Protein AF-A0A658QYC8-F1 (afdb_monomer_lite)

Foldseek 3Di:
DDALVNLVVVLVVLVVVLVVLVVVLVVLVVVLVVVPDDPVRSVVSVVVSVVSVVVSVVSVVVSVVSVVVSVVNVVVVVVVVVD

pLDDT: mean 92.41, std 7.91, range [57.81, 98.31]

Radius of gyration: 19.1 Å; chains: 1; bounding box: 45×19×55 Å

Structure (mmCIF, N/CA/C/O backbone):
data_AF-A0A658QYC8-F1
#
_entry.id   AF-A0A658QYC8-F1
#
loop_
_atom_site.group_PDB
_atom_site.id
_atom_site.type_symbol
_atom_site.label_atom_id
_atom_site.label_alt_id
_atom_site.label_comp_id
_atom_site.label_asym_id
_atom_site.label_entity_id
_atom_site.label_seq_id
_atom_site.pdbx_PDB_ins_code
_atom_site.Cartn_x
_atom_site.Cartn_y
_atom_site.Cartn_z
_atom_site.occupancy
_atom_site.B_iso_or_equiv
_atom_site.auth_seq_id
_atom_site.auth_comp_id
_atom_site.auth_asym_id
_atom_site.auth_atom_id
_atom_site.pdbx_PDB_model_num
ATOM 1 N N . MET A 1 1 ? -14.313 -13.107 18.916 1.00 62.25 1 MET A N 1
ATOM 2 C CA . MET A 1 1 ? -14.640 -11.671 18.996 1.00 62.25 1 MET A CA 1
ATOM 3 C C . MET A 1 1 ? -13.310 -10.950 18.913 1.00 62.25 1 MET A C 1
ATOM 5 O O . MET A 1 1 ? -12.437 -11.322 19.685 1.00 62.25 1 MET A O 1
ATOM 9 N N . VAL A 1 2 ? -13.093 -10.085 17.920 1.00 76.12 2 VAL A N 1
ATOM 10 C CA . VAL A 1 2 ? -11.805 -9.381 17.800 1.00 76.12 2 VAL A CA 1
ATOM 11 C C . VAL A 1 2 ? -11.793 -8.236 18.804 1.00 76.12 2 VAL A C 1
ATOM 13 O O . VAL A 1 2 ? -12.795 -7.535 18.945 1.00 76.12 2 VAL A O 1
ATOM 16 N N . SER A 1 3 ? -10.700 -8.085 19.539 1.00 90.12 3 SER A N 1
ATOM 17 C CA . SER A 1 3 ? -10.551 -7.018 20.525 1.00 90.12 3 SER A CA 1
ATOM 18 C C . SER A 1 3 ? -10.086 -5.712 19.875 1.00 90.12 3 SER A C 1
ATOM 20 O O . SER A 1 3 ? -9.369 -5.714 18.874 1.00 90.12 3 SER A O 1
ATOM 22 N N . LEU A 1 4 ? -10.433 -4.576 20.491 1.00 90.06 4 LEU A N 1
ATOM 23 C CA . LEU A 1 4 ? -9.953 -3.255 20.067 1.00 90.06 4 LEU A CA 1
ATOM 24 C C . LEU A 1 4 ? -8.418 -3.205 19.980 1.00 90.06 4 LEU A C 1
ATOM 26 O O . LEU A 1 4 ? -7.865 -2.596 19.071 1.00 90.06 4 LEU A O 1
ATOM 30 N N . GLN A 1 5 ? -7.727 -3.871 20.906 1.00 92.81 5 GLN A N 1
ATOM 31 C CA . GLN A 1 5 ? -6.267 -3.893 20.942 1.00 92.81 5 GLN A CA 1
ATOM 32 C C . GLN A 1 5 ? -5.659 -4.671 19.767 1.00 92.81 5 GLN A C 1
ATOM 34 O O . GLN A 1 5 ? -4.644 -4.247 19.218 1.00 92.81 5 GLN A O 1
ATOM 39 N N . GLU A 1 6 ? -6.286 -5.771 19.343 1.00 93.69 6 GLU A N 1
ATOM 40 C CA . GLU A 1 6 ? -5.861 -6.515 18.152 1.00 93.69 6 GLU A CA 1
ATOM 41 C C . GLU A 1 6 ? -6.059 -5.698 16.871 1.00 93.69 6 GLU A C 1
ATOM 43 O O . GLU A 1 6 ? -5.178 -5.701 16.013 1.00 93.69 6 GLU A O 1
ATOM 48 N N . GLU A 1 7 ? -7.169 -4.966 16.739 1.00 93.38 7 GLU A N 1
ATOM 49 C CA . GLU A 1 7 ? -7.406 -4.118 15.562 1.00 93.38 7 GLU A CA 1
ATOM 50 C C . GLU A 1 7 ? -6.466 -2.907 15.505 1.00 93.38 7 GLU A C 1
ATOM 52 O O . GLU A 1 7 ? -5.972 -2.561 14.433 1.00 93.38 7 GLU A O 1
ATOM 57 N N . LEU A 1 8 ? -6.116 -2.309 16.648 1.00 94.00 8 LEU A N 1
ATOM 58 C CA . LEU A 1 8 ? -5.085 -1.266 16.698 1.00 94.00 8 LEU A CA 1
ATOM 59 C C . LEU A 1 8 ? -3.707 -1.800 16.275 1.00 94.00 8 LEU A C 1
ATOM 61 O O . LEU A 1 8 ? -3.007 -1.146 15.505 1.00 94.00 8 LEU A O 1
ATOM 65 N N . ALA A 1 9 ? -3.336 -3.010 16.701 1.00 95.56 9 ALA A N 1
ATOM 66 C CA . ALA A 1 9 ? -2.089 -3.639 16.264 1.00 95.56 9 ALA A CA 1
ATOM 67 C C . ALA A 1 9 ? -2.086 -3.939 14.751 1.00 95.56 9 ALA A C 1
ATOM 69 O O . ALA A 1 9 ? -1.068 -3.760 14.076 1.00 95.56 9 ALA A O 1
ATOM 70 N N . ARG A 1 10 ? -3.231 -4.360 14.192 1.00 94.00 10 ARG A N 1
ATOM 71 C CA . ARG A 1 10 ? -3.405 -4.533 12.739 1.00 94.00 10 ARG A CA 1
ATOM 72 C C . ARG A 1 10 ? -3.278 -3.207 11.995 1.00 94.00 10 ARG A C 1
ATOM 74 O O . ARG A 1 10 ? -2.646 -3.178 10.941 1.00 94.00 10 ARG A O 1
ATOM 81 N N . LEU A 1 11 ? -3.818 -2.122 12.550 1.00 95.38 11 LEU A N 1
ATOM 82 C CA . LEU A 1 11 ? -3.703 -0.783 11.975 1.00 95.38 11 LEU A CA 1
ATOM 83 C C . LEU A 1 11 ? -2.239 -0.330 11.901 1.00 95.38 11 LEU A C 1
ATOM 85 O O . LEU A 1 11 ? -1.776 0.059 10.830 1.00 95.38 11 LEU A O 1
ATOM 89 N N . GLU A 1 12 ? -1.481 -0.478 12.990 1.00 96.56 12 GLU A N 1
ATOM 90 C CA . GLU A 1 12 ? -0.042 -0.171 13.007 1.00 96.56 12 GLU A CA 1
ATOM 91 C C . GLU A 1 12 ? 0.750 -1.020 12.000 1.00 96.56 12 GLU A C 1
ATOM 93 O O . GLU A 1 12 ? 1.708 -0.554 11.377 1.00 96.56 12 GLU A O 1
ATOM 98 N N . GLN A 1 13 ? 0.380 -2.291 11.826 1.00 95.50 13 GLN A N 1
ATOM 99 C CA . GLN A 1 13 ? 1.009 -3.149 10.826 1.00 95.50 13 GLN A CA 1
ATOM 100 C C . GLN A 1 13 ? 0.678 -2.701 9.395 1.00 95.50 13 GLN A C 1
ATOM 102 O O . GLN A 1 13 ? 1.583 -2.650 8.558 1.00 95.50 13 GLN A O 1
ATOM 107 N N . ALA A 1 14 ? -0.580 -2.350 9.118 1.00 95.56 14 ALA A N 1
ATOM 108 C CA . ALA A 1 14 ? -0.998 -1.829 7.820 1.00 95.56 14 ALA A CA 1
ATOM 109 C C . ALA A 1 14 ? -0.250 -0.531 7.472 1.00 95.56 14 ALA A C 1
ATOM 111 O O . ALA A 1 14 ? 0.276 -0.412 6.365 1.00 95.56 14 ALA A O 1
ATOM 112 N N . ASP A 1 15 ? -0.110 0.386 8.435 1.00 97.75 15 ASP A N 1
ATOM 113 C CA . ASP A 1 15 ? 0.652 1.631 8.273 1.00 97.75 15 ASP A CA 1
ATOM 114 C C . ASP A 1 15 ? 2.116 1.369 7.891 1.00 97.75 15 ASP A C 1
ATOM 116 O O . ASP A 1 15 ? 2.647 1.989 6.965 1.00 97.75 15 ASP A O 1
ATOM 120 N N . ARG A 1 16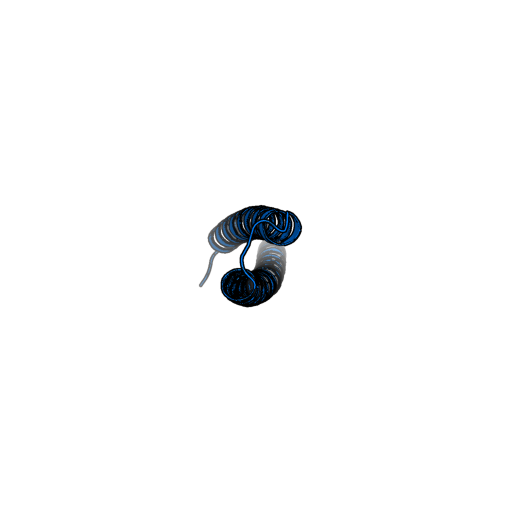 ? 2.770 0.399 8.544 1.00 97.19 16 ARG A N 1
ATOM 121 C CA . ARG A 1 16 ? 4.150 0.011 8.205 1.00 97.19 16 ARG A CA 1
ATOM 122 C C . ARG A 1 16 ? 4.266 -0.561 6.794 1.00 97.19 16 ARG A C 1
ATOM 124 O O . ARG A 1 16 ? 5.175 -0.170 6.064 1.00 97.19 16 ARG A O 1
ATOM 131 N N . HIS A 1 17 ? 3.356 -1.451 6.397 1.00 94.62 17 HIS A N 1
ATOM 132 C CA . HIS A 1 17 ? 3.368 -2.025 5.048 1.00 94.62 17 HIS A CA 1
ATOM 133 C C . HIS A 1 17 ? 3.144 -0.958 3.967 1.00 94.62 17 HIS A C 1
ATOM 135 O O . HIS A 1 17 ? 3.799 -0.997 2.928 1.00 94.62 17 HIS A O 1
ATOM 141 N N . ILE A 1 18 ? 2.265 0.018 4.216 1.00 98.06 18 ILE A N 1
ATOM 142 C CA . ILE A 1 18 ? 2.025 1.149 3.308 1.00 98.06 18 ILE A CA 1
ATOM 143 C C . ILE A 1 18 ? 3.285 2.003 3.162 1.00 98.06 18 ILE A C 1
ATOM 145 O O . ILE A 1 18 ? 3.684 2.312 2.036 1.00 98.06 18 ILE A O 1
ATOM 149 N N . ALA A 1 19 ? 3.939 2.355 4.272 1.00 97.69 19 ALA A N 1
ATOM 150 C CA . ALA A 1 19 ? 5.168 3.144 4.243 1.00 97.69 19 ALA A CA 1
ATOM 151 C C . ALA A 1 19 ? 6.281 2.424 3.463 1.00 97.69 19 ALA A C 1
ATOM 153 O O . ALA A 1 19 ? 6.917 3.016 2.590 1.00 97.69 19 ALA A O 1
ATOM 154 N N . GLU A 1 20 ? 6.474 1.128 3.718 1.00 96.88 20 GLU A N 1
ATOM 155 C CA . GLU A 1 20 ? 7.466 0.317 3.012 1.00 96.88 20 GLU A CA 1
ATOM 156 C C . GLU A 1 20 ? 7.158 0.196 1.512 1.00 96.88 20 GLU A C 1
ATOM 158 O O . GLU A 1 20 ? 8.044 0.407 0.679 1.00 96.88 20 GLU A O 1
ATOM 163 N N . AL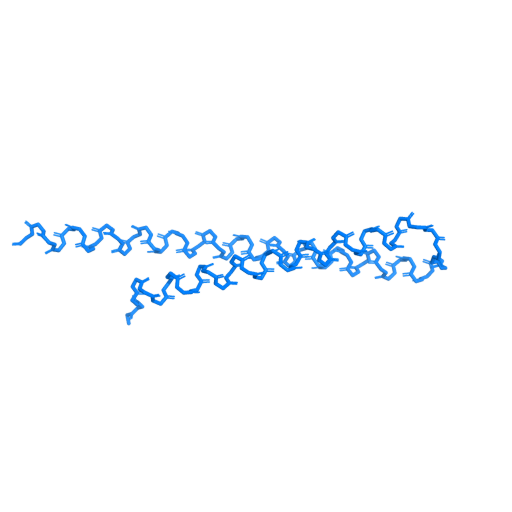A A 1 21 ? 5.906 -0.104 1.152 1.00 96.50 21 ALA A N 1
ATOM 164 C CA . ALA A 1 21 ? 5.477 -0.192 -0.241 1.00 96.50 21 ALA A CA 1
ATOM 165 C C . ALA A 1 21 ? 5.690 1.137 -0.980 1.00 96.50 21 ALA A C 1
ATOM 167 O O . ALA A 1 21 ? 6.193 1.135 -2.102 1.00 96.50 21 ALA A O 1
ATOM 168 N N . THR A 1 22 ? 5.393 2.265 -0.331 1.00 98.12 22 THR A N 1
ATOM 169 C CA . THR A 1 22 ? 5.585 3.610 -0.895 1.00 98.12 22 THR A CA 1
ATOM 170 C C . THR A 1 22 ? 7.056 3.884 -1.211 1.00 98.12 22 THR A C 1
ATOM 172 O O . THR A 1 22 ? 7.383 4.305 -2.319 1.00 98.12 22 THR A O 1
ATOM 175 N N . VAL A 1 23 ? 7.966 3.585 -0.276 1.00 97.75 23 VAL A N 1
ATOM 176 C CA . VAL 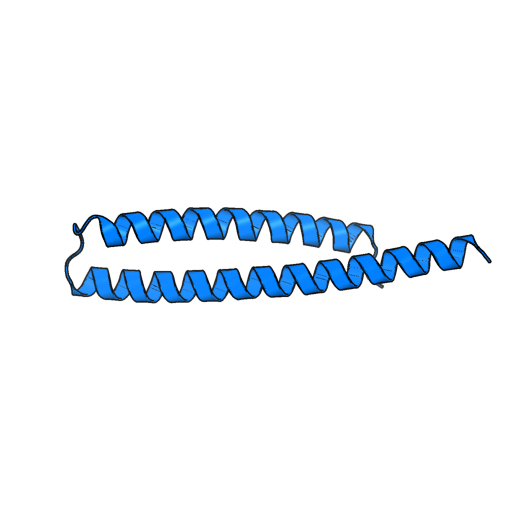A 1 23 ? 9.415 3.758 -0.492 1.00 97.75 23 VAL A CA 1
ATOM 177 C C . VAL A 1 23 ? 9.920 2.854 -1.618 1.00 97.75 23 VAL A C 1
ATOM 179 O O . VAL A 1 23 ? 10.697 3.290 -2.472 1.00 97.75 23 VAL A O 1
ATOM 182 N N . ARG A 1 24 ? 9.467 1.595 -1.657 1.00 96.56 24 ARG A N 1
ATOM 183 C CA . ARG A 1 24 ? 9.844 0.650 -2.717 1.00 96.56 24 ARG A CA 1
ATOM 184 C C . ARG A 1 24 ? 9.356 1.106 -4.093 1.00 96.56 24 ARG A C 1
ATOM 186 O O . ARG A 1 24 ? 10.129 1.017 -5.041 1.00 96.56 24 ARG A O 1
ATOM 193 N N . ILE A 1 25 ? 8.124 1.610 -4.197 1.00 98.00 25 ILE A N 1
ATOM 194 C CA . ILE A 1 25 ? 7.562 2.170 -5.439 1.00 98.00 25 ILE A CA 1
ATOM 195 C C . ILE A 1 25 ? 8.409 3.347 -5.920 1.00 98.00 25 ILE A C 1
ATOM 197 O O . ILE A 1 25 ? 8.897 3.302 -7.044 1.00 98.00 25 ILE A O 1
ATOM 201 N N . ALA A 1 26 ? 8.680 4.329 -5.055 1.00 97.38 26 ALA A N 1
ATOM 202 C CA . ALA A 1 26 ? 9.497 5.490 -5.413 1.00 97.38 26 ALA A CA 1
ATOM 203 C C . ALA A 1 26 ? 10.909 5.088 -5.885 1.00 97.38 26 ALA A C 1
ATOM 205 O O . ALA A 1 26 ? 11.445 5.642 -6.843 1.00 97.38 26 ALA A O 1
ATOM 206 N N . THR A 1 27 ? 11.501 4.076 -5.243 1.00 95.38 27 THR A N 1
ATOM 207 C CA . THR A 1 27 ? 12.798 3.517 -5.659 1.00 95.38 27 THR A CA 1
ATOM 208 C C . THR A 1 27 ? 12.716 2.890 -7.055 1.00 95.38 27 THR A C 1
ATOM 210 O O . THR A 1 27 ? 13.615 3.082 -7.871 1.00 95.38 27 THR A O 1
ATOM 213 N N . HIS A 1 28 ? 11.640 2.156 -7.351 1.00 94.38 28 HIS A N 1
ATOM 214 C CA . HIS A 1 28 ? 11.430 1.533 -8.659 1.00 94.38 28 HIS A CA 1
ATOM 215 C C . HIS A 1 28 ? 11.175 2.565 -9.763 1.00 94.38 28 HIS A C 1
ATOM 217 O O . HIS A 1 28 ? 11.735 2.450 -10.850 1.00 94.38 28 HIS A O 1
ATOM 223 N N . GLU A 1 29 ? 10.388 3.602 -9.476 1.00 96.56 29 GLU A N 1
ATOM 224 C CA . GLU A 1 29 ? 10.154 4.724 -10.390 1.00 96.56 29 GLU A CA 1
ATOM 225 C C . GLU A 1 29 ? 11.464 5.433 -10.747 1.00 96.56 29 GLU A C 1
ATOM 227 O O . GLU A 1 29 ? 11.716 5.705 -11.922 1.00 96.56 29 GLU A O 1
ATOM 232 N N . ALA A 1 30 ? 12.336 5.663 -9.760 1.00 94.75 30 ALA A N 1
ATOM 233 C CA . ALA A 1 30 ? 13.650 6.257 -9.991 1.00 94.75 30 ALA A CA 1
ATOM 234 C C . ALA A 1 30 ? 14.548 5.376 -10.879 1.00 94.75 30 ALA A C 1
ATOM 236 O O . ALA A 1 30 ? 15.21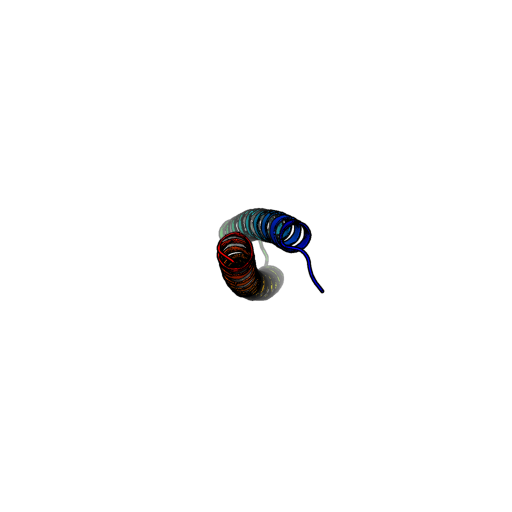6 5.896 -11.772 1.00 94.75 30 ALA A O 1
ATOM 237 N N . LEU A 1 31 ? 14.536 4.053 -10.674 1.00 91.44 31 LEU A N 1
ATOM 238 C CA . LEU A 1 31 ? 15.293 3.101 -11.498 1.00 91.44 31 LEU A CA 1
ATOM 239 C C . LEU A 1 31 ? 14.800 3.068 -12.951 1.00 91.44 31 LEU A C 1
ATOM 241 O O . LEU A 1 31 ? 15.604 3.068 -13.876 1.00 91.44 31 LEU A O 1
ATOM 245 N N . ILE A 1 32 ? 13.484 3.077 -13.169 1.00 93.62 32 ILE A N 1
ATOM 246 C CA . ILE A 1 32 ? 12.906 3.127 -14.522 1.00 93.62 32 ILE A CA 1
ATOM 247 C C . ILE A 1 32 ? 13.222 4.471 -15.193 1.00 93.62 32 ILE A C 1
ATOM 249 O O . ILE A 1 32 ? 13.512 4.521 -16.392 1.00 93.62 32 ILE A O 1
ATOM 253 N N . GLY A 1 33 ? 13.179 5.560 -14.421 1.00 92.31 33 GLY A N 1
ATOM 254 C CA . GLY A 1 33 ? 13.437 6.919 -14.887 1.00 92.31 33 GLY A CA 1
ATOM 255 C C . GLY A 1 33 ? 14.904 7.231 -15.197 1.00 92.31 33 GLY A C 1
ATOM 256 O O . GLY A 1 33 ? 15.150 8.187 -15.931 1.00 92.31 33 GLY A O 1
ATOM 257 N N . SER A 1 34 ? 15.871 6.448 -14.697 1.00 92.38 34 SER A N 1
ATOM 258 C CA . SER A 1 34 ? 17.299 6.683 -14.970 1.00 92.38 34 SER A CA 1
ATOM 259 C C . SER A 1 34 ? 17.679 6.420 -16.431 1.00 92.38 34 SER A C 1
ATOM 261 O O . SER A 1 34 ? 18.646 6.991 -16.926 1.00 92.38 34 SER A O 1
ATOM 263 N N . GLY A 1 35 ? 16.888 5.607 -17.144 1.00 81.50 35 GLY A N 1
ATOM 264 C CA . GLY A 1 35 ? 17.109 5.290 -18.557 1.00 81.50 35 GLY A CA 1
ATOM 265 C C . GLY A 1 35 ? 18.198 4.243 -18.811 1.00 81.50 35 GLY A C 1
ATOM 266 O O . GLY A 1 35 ? 18.508 3.977 -19.967 1.00 81.50 35 GLY A O 1
ATOM 267 N N . ASP A 1 36 ? 18.735 3.616 -17.760 1.00 88.44 36 ASP A N 1
ATOM 268 C CA . ASP A 1 36 ? 19.817 2.622 -17.853 1.00 88.44 36 ASP A CA 1
ATOM 269 C C . ASP A 1 36 ? 19.327 1.205 -18.211 1.00 88.44 36 ASP A C 1
ATOM 271 O O . ASP A 1 36 ? 20.120 0.266 -18.295 1.00 88.44 36 ASP A O 1
ATOM 275 N N . LEU A 1 37 ? 18.017 1.031 -18.412 1.00 89.50 37 LEU A N 1
ATOM 276 C CA . LEU A 1 37 ? 17.399 -0.264 -18.684 1.00 89.50 37 LEU A CA 1
ATOM 277 C C . LEU A 1 37 ? 17.204 -0.492 -20.192 1.00 89.50 37 LEU A C 1
ATOM 279 O O . LEU A 1 37 ? 16.576 0.337 -20.856 1.00 89.50 37 LEU A O 1
ATOM 283 N N . PRO A 1 38 ? 17.637 -1.646 -20.733 1.00 93.44 38 PRO A N 1
ATOM 284 C CA . PRO A 1 38 ? 17.201 -2.120 -22.043 1.00 93.44 38 PRO A CA 1
ATOM 285 C C . PRO A 1 38 ? 15.669 -2.186 -22.139 1.00 93.44 38 PRO A C 1
ATOM 287 O O . PRO A 1 38 ? 15.002 -2.533 -21.165 1.00 93.44 38 PRO A O 1
ATOM 290 N N . ASP A 1 39 ? 15.099 -1.952 -23.325 1.00 90.75 39 ASP A N 1
ATOM 291 C CA . ASP A 1 39 ? 13.640 -1.838 -23.525 1.00 90.75 39 ASP A CA 1
ATOM 292 C C . ASP A 1 39 ? 12.821 -3.004 -22.938 1.00 90.75 39 ASP A C 1
ATOM 294 O O . ASP A 1 39 ? 11.766 -2.799 -22.337 1.00 90.75 39 ASP A O 1
ATOM 298 N N . ALA A 1 40 ? 13.307 -4.241 -23.077 1.00 89.38 40 ALA A N 1
ATOM 299 C CA . ALA A 1 40 ? 12.628 -5.422 -22.541 1.00 89.38 40 ALA A CA 1
ATOM 300 C C . ALA A 1 40 ? 12.646 -5.477 -21.001 1.00 89.38 40 ALA A C 1
ATOM 302 O O . ALA A 1 40 ? 11.686 -5.944 -20.386 1.00 89.38 40 ALA A O 1
ATOM 303 N N . GLU A 1 41 ? 13.723 -5.006 -20.373 1.00 92.75 41 GLU A N 1
ATOM 304 C CA . GLU A 1 41 ? 13.848 -4.923 -18.914 1.00 92.75 41 GLU A CA 1
ATOM 305 C C . GLU A 1 41 ? 13.045 -3.747 -18.368 1.00 92.75 41 GLU A C 1
ATOM 307 O O . GLU A 1 41 ? 12.350 -3.899 -17.365 1.00 92.75 41 GLU A O 1
ATOM 312 N N . LYS A 1 42 ? 13.042 -2.622 -19.088 1.00 93.44 42 LYS A N 1
ATOM 313 C CA . LYS A 1 42 ? 12.200 -1.467 -18.789 1.00 93.44 42 LYS A CA 1
ATOM 314 C C . LYS A 1 42 ? 10.720 -1.846 -18.770 1.00 93.44 42 LYS A C 1
ATOM 316 O O . LYS A 1 42 ? 10.039 -1.556 -17.794 1.00 93.44 42 LYS A O 1
ATOM 321 N N . ARG A 1 43 ? 10.241 -2.576 -19.784 1.00 94.06 43 ARG A N 1
ATOM 322 C CA . ARG A 1 43 ? 8.848 -3.053 -19.840 1.00 94.06 43 ARG A CA 1
ATOM 323 C C . ARG A 1 43 ? 8.488 -3.929 -18.638 1.00 94.06 43 ARG A C 1
ATOM 325 O O . ARG A 1 43 ? 7.447 -3.741 -18.024 1.00 94.06 43 ARG A O 1
ATOM 332 N N . ARG A 1 44 ? 9.366 -4.870 -18.273 1.00 94.06 44 ARG A N 1
ATOM 333 C CA . ARG A 1 44 ? 9.160 -5.731 -17.095 1.00 94.06 44 ARG A CA 1
ATOM 334 C C . ARG A 1 44 ? 9.150 -4.934 -15.792 1.00 94.06 44 ARG A C 1
ATOM 336 O O . ARG A 1 44 ? 8.371 -5.253 -14.899 1.00 94.06 44 ARG A O 1
ATOM 343 N N . ALA A 1 45 ? 10.010 -3.926 -15.677 1.00 94.62 45 ALA A N 1
ATOM 344 C CA . ALA A 1 45 ? 10.046 -3.040 -14.522 1.00 94.62 45 ALA A CA 1
ATOM 345 C C . ALA A 1 45 ? 8.766 -2.192 -14.422 1.00 94.62 45 ALA A C 1
ATOM 347 O O . ALA A 1 45 ? 8.223 -2.048 -13.331 1.00 94.62 45 ALA A O 1
ATOM 348 N N . GLU A 1 46 ? 8.239 -1.697 -15.546 1.00 95.81 46 GLU A N 1
ATOM 349 C CA . GLU A 1 46 ? 6.949 -0.994 -15.616 1.00 95.81 46 GLU A CA 1
ATOM 350 C C . GLU A 1 46 ? 5.776 -1.902 -15.201 1.00 95.81 46 GLU A C 1
ATOM 352 O O . GLU A 1 46 ? 4.932 -1.487 -14.405 1.00 95.81 46 GLU A O 1
ATOM 357 N N . ASP A 1 47 ? 5.746 -3.158 -15.663 1.00 96.75 47 ASP A N 1
ATOM 358 C CA . ASP A 1 47 ? 4.720 -4.134 -15.264 1.00 96.75 47 ASP A CA 1
ATOM 359 C C . ASP A 1 47 ? 4.786 -4.441 -13.754 1.00 96.75 47 ASP A C 1
ATOM 361 O O . ASP A 1 47 ? 3.759 -4.498 -13.069 1.00 96.75 47 ASP A O 1
ATOM 365 N N . LEU A 1 48 ? 5.998 -4.605 -13.210 1.00 96.50 48 LEU A N 1
ATOM 366 C CA . LEU A 1 48 ? 6.205 -4.803 -11.775 1.00 96.50 48 LEU A CA 1
ATOM 367 C C . LEU A 1 48 ? 5.777 -3.568 -10.971 1.00 96.50 48 LEU A C 1
ATOM 369 O O . LEU A 1 48 ? 5.092 -3.711 -9.958 1.00 96.50 48 LEU A O 1
ATOM 373 N N . LEU A 1 49 ? 6.126 -2.366 -11.433 1.00 97.56 49 LEU A N 1
ATOM 374 C CA . LEU A 1 49 ? 5.708 -1.109 -10.816 1.00 97.56 49 LEU A CA 1
ATOM 375 C C . LEU A 1 49 ? 4.177 -1.007 -10.758 1.00 97.56 49 LEU A C 1
ATOM 377 O O . LEU A 1 49 ? 3.628 -0.693 -9.701 1.00 97.56 49 LEU A O 1
ATOM 381 N N . ALA A 1 50 ? 3.481 -1.348 -11.845 1.00 97.88 50 ALA A N 1
ATOM 382 C CA . ALA A 1 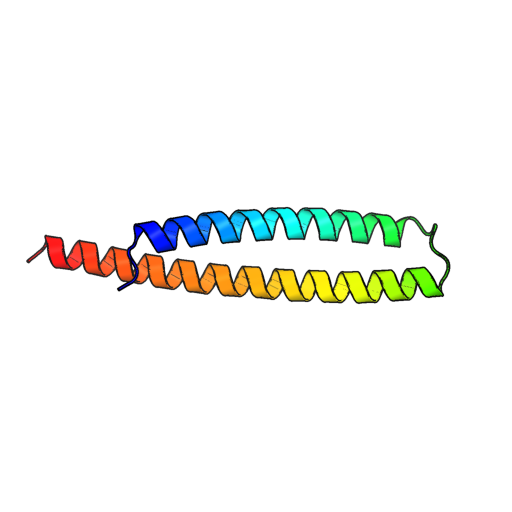50 ? 2.021 -1.362 -11.875 1.00 97.88 50 ALA A CA 1
ATOM 383 C C . ALA A 1 50 ? 1.431 -2.350 -10.848 1.00 97.88 50 ALA A C 1
ATOM 385 O O . ALA A 1 50 ? 0.493 -2.014 -10.121 1.00 97.88 50 ALA A O 1
ATOM 386 N N . ALA A 1 51 ? 2.007 -3.551 -10.723 1.00 97.62 51 ALA A N 1
ATOM 387 C CA . ALA A 1 51 ? 1.587 -4.529 -9.717 1.00 97.62 51 ALA A CA 1
ATOM 388 C C . ALA A 1 51 ? 1.839 -4.041 -8.277 1.00 97.62 51 ALA A C 1
ATOM 390 O O . ALA A 1 51 ? 1.001 -4.240 -7.391 1.00 97.62 51 ALA A O 1
ATOM 391 N N . MET A 1 52 ? 2.965 -3.365 -8.034 1.00 97.62 52 MET A N 1
ATOM 392 C CA . MET A 1 52 ? 3.278 -2.761 -6.737 1.00 97.62 52 MET A CA 1
ATOM 393 C C . MET A 1 52 ? 2.281 -1.653 -6.382 1.00 97.62 52 MET A C 1
ATOM 395 O O . MET A 1 52 ? 1.766 -1.639 -5.265 1.00 97.62 52 MET A O 1
ATOM 399 N N . GLN A 1 53 ? 1.953 -0.771 -7.329 1.00 98.31 53 GLN A N 1
ATOM 400 C CA . GLN A 1 53 ? 0.956 0.289 -7.144 1.00 98.31 53 GLN A CA 1
ATOM 401 C C . GLN A 1 53 ? -0.442 -0.285 -6.862 1.00 98.31 53 GLN A C 1
ATOM 403 O O . GLN A 1 53 ? -1.124 0.176 -5.945 1.00 98.31 53 GLN A O 1
ATOM 408 N N . ALA A 1 54 ? -0.849 -1.340 -7.576 1.00 97.81 54 ALA A N 1
ATOM 409 C CA . ALA A 1 54 ? -2.104 -2.041 -7.303 1.00 97.81 54 ALA A CA 1
ATOM 410 C C . ALA A 1 54 ? -2.123 -2.671 -5.897 1.00 97.81 54 ALA A C 1
ATOM 412 O O . ALA A 1 54 ? -3.127 -2.594 -5.189 1.00 97.81 54 ALA A O 1
ATOM 413 N N . THR A 1 55 ? -0.999 -3.243 -5.462 1.00 95.88 55 THR A N 1
ATOM 414 C CA . THR A 1 55 ? -0.854 -3.810 -4.112 1.00 95.88 55 THR A CA 1
ATOM 415 C C . THR A 1 55 ? -0.930 -2.723 -3.035 1.00 95.88 55 THR A C 1
ATOM 417 O O . THR A 1 55 ? -1.607 -2.901 -2.024 1.00 95.88 55 THR A O 1
ATOM 420 N N . LEU A 1 56 ? -0.300 -1.563 -3.256 1.00 97.81 56 LEU A N 1
ATOM 421 C CA . LEU A 1 56 ? -0.410 -0.416 -2.350 1.00 97.81 56 LEU A CA 1
ATOM 422 C C . LEU A 1 56 ? -1.868 0.048 -2.216 1.00 97.81 56 LEU A C 1
ATOM 424 O O . LEU A 1 56 ? -2.332 0.281 -1.100 1.00 97.81 56 LEU A O 1
ATOM 428 N N . ALA A 1 57 ? -2.610 0.122 -3.323 1.00 97.75 57 ALA A N 1
ATOM 429 C CA . ALA A 1 57 ? -4.032 0.457 -3.285 1.00 97.75 57 ALA A CA 1
ATOM 430 C C . ALA A 1 57 ? -4.836 -0.540 -2.429 1.00 97.75 57 ALA A C 1
ATOM 432 O O . ALA A 1 57 ? -5.686 -0.130 -1.640 1.00 97.75 57 ALA A O 1
ATOM 433 N N . GLN A 1 58 ? -4.530 -1.839 -2.510 1.00 95.50 58 GLN A N 1
ATOM 434 C CA . GLN A 1 58 ? -5.158 -2.850 -1.652 1.00 95.50 58 GLN A CA 1
ATOM 435 C C . GLN A 1 58 ? -4.822 -2.657 -0.169 1.00 95.50 58 GLN A C 1
ATOM 437 O O . GLN A 1 58 ? -5.703 -2.811 0.676 1.00 95.50 58 GLN A O 1
ATOM 442 N N . PHE A 1 59 ? -3.582 -2.291 0.169 1.00 95.12 59 PHE A N 1
ATOM 443 C CA . PHE A 1 59 ? -3.217 -1.991 1.556 1.00 95.12 59 PHE A CA 1
ATOM 444 C C . PHE A 1 59 ? -3.940 -0.759 2.100 1.00 95.12 59 PHE A C 1
ATOM 446 O O . PHE A 1 59 ? -4.394 -0.791 3.243 1.00 95.12 59 PHE A O 1
ATOM 453 N N . LEU A 1 60 ? -4.099 0.291 1.291 1.00 98.12 60 LEU A N 1
ATOM 454 C CA . LEU A 1 60 ? -4.864 1.481 1.673 1.00 98.12 60 LEU A CA 1
ATOM 455 C C . LEU A 1 60 ? -6.332 1.134 1.957 1.00 98.12 60 LEU A C 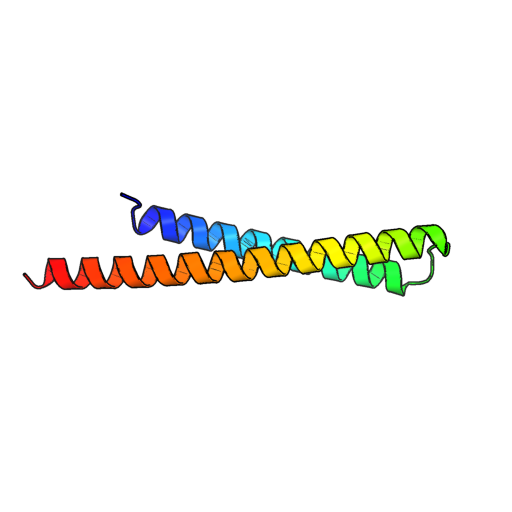1
ATOM 457 O O . LEU A 1 60 ? -6.844 1.489 3.016 1.00 98.12 60 LEU A O 1
ATOM 461 N N . LEU A 1 61 ? -6.971 0.354 1.081 1.00 97.38 61 LEU A N 1
ATOM 462 C CA . LEU A 1 61 ? -8.344 -0.121 1.294 1.00 97.38 61 LEU A CA 1
ATOM 463 C C . LEU A 1 61 ? -8.465 -1.002 2.545 1.00 97.38 61 LEU A C 1
ATOM 465 O O . LEU A 1 61 ? -9.408 -0.872 3.323 1.00 97.38 61 LEU A O 1
ATOM 469 N N . HIS A 1 62 ? -7.500 -1.896 2.772 1.00 95.25 62 HIS A N 1
ATOM 470 C CA . HIS A 1 62 ? -7.496 -2.740 3.963 1.00 95.25 62 HIS A CA 1
ATOM 471 C C . HIS A 1 62 ? -7.358 -1.913 5.248 1.00 95.25 62 HIS A C 1
ATOM 473 O O . HIS A 1 62 ? -8.058 -2.169 6.228 1.00 95.25 62 HIS A O 1
ATOM 479 N N . ARG A 1 63 ? -6.501 -0.888 5.232 1.00 97.31 63 ARG A N 1
ATOM 480 C CA . ARG A 1 63 ? -6.341 0.056 6.339 1.00 97.31 63 ARG A CA 1
ATOM 481 C C . ARG A 1 63 ? -7.646 0.788 6.650 1.00 97.31 63 ARG A C 1
ATOM 483 O O . ARG A 1 63 ? -8.000 0.906 7.818 1.00 97.31 63 ARG A O 1
ATOM 490 N N . GLU A 1 64 ? -8.356 1.271 5.633 1.00 97.88 64 GLU A N 1
ATOM 491 C CA . GLU A 1 64 ? -9.655 1.937 5.809 1.00 97.88 64 GLU A CA 1
ATOM 492 C C . GLU A 1 64 ? -10.675 1.021 6.496 1.00 97.88 64 GLU A C 1
ATOM 494 O O . GLU A 1 64 ? -11.324 1.442 7.454 1.00 97.88 64 GLU A O 1
ATOM 499 N N . ALA A 1 65 ? -10.740 -0.250 6.089 1.00 96.25 65 ALA A N 1
ATOM 500 C CA . ALA A 1 65 ? -11.606 -1.237 6.730 1.00 96.25 65 ALA A CA 1
ATOM 501 C C . ALA A 1 65 ? -11.248 -1.459 8.214 1.00 96.25 65 ALA A C 1
ATOM 503 O O . ALA A 1 65 ? -12.140 -1.528 9.058 1.00 96.25 65 ALA A O 1
ATOM 504 N N . ILE A 1 66 ? -9.955 -1.519 8.562 1.00 94.44 66 ILE A N 1
ATOM 505 C CA . ILE A 1 66 ? -9.516 -1.632 9.965 1.00 94.44 66 ILE A CA 1
ATOM 506 C C . ILE A 1 66 ? -9.948 -0.396 10.767 1.00 94.44 66 ILE A C 1
ATOM 508 O O . ILE A 1 66 ? -10.482 -0.528 11.867 1.00 94.44 66 ILE A O 1
ATOM 512 N N . VAL A 1 67 ? -9.756 0.810 10.219 1.00 97.06 67 VAL A N 1
ATOM 513 C CA . VAL A 1 67 ? -10.160 2.066 10.876 1.00 97.06 67 VAL A CA 1
ATOM 514 C C . VAL A 1 67 ? -11.663 2.088 11.153 1.00 97.06 67 VAL A C 1
ATOM 516 O O . VAL A 1 67 ? -12.081 2.513 12.233 1.00 97.06 67 VAL A O 1
ATOM 519 N N . GLU A 1 68 ? -12.479 1.604 10.215 1.00 96.50 68 GLU A N 1
ATOM 520 C CA . GLU A 1 68 ? -13.923 1.491 10.411 1.00 96.50 68 GLU A CA 1
ATOM 521 C C . GLU A 1 68 ? -14.264 0.563 11.587 1.00 96.50 68 GLU A C 1
ATOM 523 O O . GLU A 1 68 ? -15.023 0.955 12.480 1.00 96.50 68 GLU A O 1
ATOM 528 N N . VAL A 1 69 ? -13.659 -0.628 11.637 1.00 94.50 69 VAL A N 1
ATOM 529 C CA . VAL A 1 69 ? -13.876 -1.601 12.721 1.00 94.50 69 VAL A CA 1
ATOM 530 C C . VAL A 1 69 ? -13.427 -1.038 14.072 1.00 94.50 69 VAL A C 1
ATOM 532 O O . VAL A 1 69 ? -14.170 -1.128 15.051 1.00 94.50 69 VAL A O 1
ATOM 535 N N . VAL A 1 70 ? -12.258 -0.391 14.139 1.00 94.38 70 VAL A N 1
ATOM 536 C CA . VAL A 1 70 ? -11.780 0.299 15.351 1.00 94.38 70 VAL A CA 1
ATOM 537 C C . VAL A 1 70 ? -12.807 1.333 15.818 1.00 94.38 70 VAL A C 1
ATOM 539 O O . VAL A 1 70 ? -13.164 1.363 16.996 1.00 94.38 70 VAL A O 1
ATOM 542 N N . GLY A 1 71 ? -13.337 2.146 14.899 1.00 94.19 71 GLY A N 1
ATOM 543 C CA . GLY A 1 71 ? -14.357 3.144 15.212 1.00 94.19 71 GLY A CA 1
ATOM 544 C C . GLY A 1 71 ? -15.647 2.539 15.776 1.00 94.19 71 GLY A C 1
ATOM 545 O O . GLY A 1 71 ? -16.236 3.104 16.700 1.00 94.19 71 GLY A O 1
ATOM 546 N N . GLN A 1 72 ? -16.079 1.386 15.260 1.00 93.75 72 GLN A N 1
ATOM 547 C CA . GLN A 1 72 ? -17.244 0.659 15.775 1.00 93.75 72 GLN A CA 1
ATOM 548 C C . GLN A 1 72 ? -16.992 0.108 17.188 1.00 93.75 72 GLN A C 1
ATOM 550 O O . GLN A 1 72 ? -17.808 0.329 18.083 1.00 93.75 72 GLN A O 1
ATOM 555 N N . LEU A 1 73 ? -15.837 -0.526 17.417 1.00 92.19 73 LEU A N 1
ATOM 556 C CA . LEU A 1 73 ? -15.460 -1.086 18.722 1.00 92.19 73 LEU A CA 1
ATOM 557 C C . LEU A 1 73 ? -15.321 -0.005 19.805 1.00 92.19 73 LEU A C 1
ATOM 559 O O . LEU A 1 73 ? -15.728 -0.209 20.949 1.00 92.19 73 LEU A O 1
ATOM 563 N N . MET A 1 74 ? -14.787 1.171 19.457 1.00 90.81 74 MET A N 1
ATOM 564 C CA . MET A 1 74 ? -14.699 2.294 20.395 1.00 90.81 74 MET A CA 1
ATOM 565 C C . MET A 1 74 ? -16.083 2.803 20.811 1.00 90.81 74 MET A C 1
ATOM 567 O O . MET A 1 74 ? -16.297 3.069 21.993 1.00 90.81 74 MET A O 1
ATOM 571 N N . LYS A 1 75 ? -17.034 2.913 19.872 1.00 91.94 75 LYS A N 1
ATOM 572 C CA . LYS A 1 75 ? -18.414 3.329 20.179 1.00 91.94 75 LYS A CA 1
ATOM 573 C C . LYS A 1 75 ? -19.101 2.346 21.126 1.00 91.94 75 LYS A C 1
ATOM 575 O O . LYS A 1 75 ? -19.623 2.784 22.146 1.00 91.94 75 LYS A O 1
ATOM 580 N N . GLN A 1 76 ? -19.002 1.046 20.846 1.00 88.81 76 GLN A N 1
ATOM 581 C CA . GLN A 1 76 ? -19.559 -0.006 21.705 1.00 88.81 76 GLN A CA 1
ATOM 582 C C . GLN A 1 76 ? -18.988 0.065 23.127 1.00 88.81 76 GLN A C 1
ATOM 584 O O . GLN A 1 76 ? -19.741 0.111 24.093 1.00 88.81 76 GLN A O 1
ATOM 589 N N . SER A 1 77 ? -17.665 0.208 23.268 1.00 84.44 77 SER A N 1
ATOM 590 C CA . SER A 1 77 ? -17.032 0.339 24.589 1.00 84.44 77 SER A CA 1
ATOM 591 C C . SER A 1 77 ? -17.470 1.598 25.357 1.00 84.44 77 SER A C 1
ATOM 593 O O . SER A 1 77 ? -17.446 1.618 26.589 1.00 84.44 77 SER A O 1
ATOM 595 N N . HIS A 1 78 ? -17.846 2.672 24.659 1.00 79.06 78 HIS A N 1
ATOM 596 C CA . HIS A 1 78 ? -18.381 3.880 25.287 1.00 79.06 78 HIS A CA 1
ATOM 597 C C . HIS A 1 78 ? -19.850 3.745 25.701 1.00 79.06 78 HIS A C 1
ATOM 599 O O . HIS A 1 78 ? -20.235 4.354 26.699 1.00 79.06 78 HIS A O 1
ATOM 605 N N . GLU A 1 79 ? -20.650 2.984 24.956 1.00 82.44 79 GLU A N 1
ATOM 606 C CA . GLU A 1 79 ? -22.052 2.691 25.274 1.00 82.44 79 GLU A CA 1
ATOM 607 C C . GLU A 1 79 ? -22.153 1.743 26.477 1.00 82.44 79 GLU A C 1
ATOM 609 O O . GLU A 1 79 ? -22.836 2.074 27.440 1.00 82.44 79 GLU A O 1
ATOM 614 N N . GLU A 1 80 ? -21.355 0.670 26.512 1.00 75.00 80 GLU A N 1
ATOM 615 C CA . GLU A 1 80 ? -21.291 -0.282 27.638 1.00 75.00 80 GLU A CA 1
ATOM 616 C C . GLU A 1 80 ? -20.866 0.361 28.971 1.00 75.00 80 GLU A C 1
ATOM 618 O O . GLU A 1 80 ? -21.205 -0.133 30.037 1.00 75.00 80 GLU A O 1
ATOM 623 N N . LYS A 1 81 ? -20.109 1.467 28.940 1.00 70.25 81 LYS A N 1
ATOM 624 C CA . LYS A 1 81 ? -19.705 2.208 30.153 1.00 70.25 81 LYS A CA 1
ATOM 625 C C . LYS A 1 81 ? -20.769 3.184 30.664 1.00 70.25 81 LYS A C 1
ATOM 627 O O . LYS A 1 81 ? -20.551 3.806 31.704 1.00 70.25 81 LYS A O 1
ATOM 632 N N . ARG A 1 82 ? -21.839 3.419 29.898 1.00 67.69 82 ARG A N 1
ATOM 633 C CA . ARG A 1 82 ? -22.930 4.343 30.250 1.00 67.69 82 ARG A CA 1
ATOM 634 C C . ARG A 1 82 ? -24.155 3.633 30.830 1.00 67.69 82 ARG A C 1
ATOM 636 O O . ARG A 1 82 ? -25.004 4.330 31.385 1.00 67.69 82 ARG A O 1
ATOM 643 N N . GLU A 1 83 ? -24.234 2.314 30.688 1.00 57.81 83 GLU A N 1
ATOM 644 C CA . GLU A 1 83 ? -25.243 1.432 31.294 1.00 57.81 83 GLU A CA 1
ATOM 645 C C . GLU A 1 83 ? -24.776 0.906 32.660 1.00 57.81 83 GLU A C 1
ATOM 647 O O . GLU A 1 83 ? -25.646 0.762 33.550 1.00 57.81 83 GLU A O 1
#

Sequence (83 aa):
MVSLQEELARLEQADRHIAEATVRIATHEALIGSGDLPDAEKRRAEDLLAAMQATLAQFLLHREAIVEVVGQLMKQSHEEKRE

Secondary structure (DSSP, 8-state):
---HHHHHHHHHHHHHHHHHHHHHHHHHHHHHHT--S-HHHHHHHHHHHHHHHHHHHHHHHHHHHHHHHHHHHHHHHHHHTT-

Organism: NCBI:txid1777133